Protein AF-A0AAJ3FGY7-F1 (afdb_monomer)

Foldseek 3Di:
DDKDKDWDQDPVRDIDIDIPDDPVVVVVVVVVVVVVVLVVVCVVVVHDSVVSVVVVVVVVVVVD

pLDDT: mean 92.51, std 7.76, range [52.31, 97.88]

Structure (mmCIF, N/CA/C/O backbone):
data_AF-A0AAJ3FGY7-F1
#
_entry.id   AF-A0AAJ3FGY7-F1
#
loop_
_atom_site.group_PDB
_atom_site.id
_atom_site.type_symbol
_atom_site.label_atom_id
_atom_site.label_alt_id
_atom_site.label_comp_id
_atom_site.label_asym_id
_atom_site.label_entity_id
_atom_site.label_seq_id
_atom_site.pdbx_PDB_ins_code
_atom_site.Cartn_x
_atom_site.Cartn_y
_atom_site.Cartn_z
_atom_site.occupancy
_atom_site.B_iso_or_equiv
_atom_site.auth_seq_id
_atom_site.auth_comp_id
_atom_site.auth_asym_id
_atom_site.auth_atom_id
_atom_site.pdbx_PDB_model_num
ATOM 1 N N . MET A 1 1 ? 17.185 10.042 -15.366 1.00 80.62 1 MET A N 1
ATOM 2 C CA . MET A 1 1 ? 15.818 10.045 -15.937 1.00 80.62 1 MET A CA 1
ATOM 3 C C . MET A 1 1 ? 14.846 9.765 -14.803 1.00 80.62 1 MET A C 1
ATOM 5 O O . MET A 1 1 ? 15.154 8.894 -14.001 1.00 80.62 1 MET A O 1
ATOM 9 N N . MET A 1 2 ? 13.752 10.519 -14.678 1.00 91.75 2 MET A N 1
ATOM 10 C CA . MET A 1 2 ? 12.792 10.332 -13.580 1.00 91.75 2 MET A CA 1
ATOM 11 C C . MET A 1 2 ? 12.002 9.028 -13.758 1.00 91.75 2 MET A C 1
ATOM 13 O O . MET A 1 2 ? 11.598 8.690 -14.875 1.00 91.75 2 MET A O 1
ATOM 17 N N . LYS A 1 3 ? 11.805 8.310 -12.653 1.00 94.88 3 LYS A N 1
ATOM 18 C CA . LYS A 1 3 ? 11.064 7.050 -12.575 1.00 94.88 3 LYS A CA 1
ATOM 19 C C . LYS A 1 3 ? 9.695 7.296 -11.959 1.00 94.88 3 LYS A C 1
ATOM 21 O O . LYS A 1 3 ? 9.580 8.088 -11.028 1.00 94.88 3 LYS A O 1
ATOM 26 N N . ILE A 1 4 ? 8.667 6.669 -12.516 1.00 95.12 4 ILE A N 1
ATOM 27 C CA . ILE A 1 4 ? 7.272 6.885 -12.136 1.00 95.12 4 ILE A CA 1
ATOM 28 C C . ILE A 1 4 ? 6.605 5.528 -11.935 1.00 95.12 4 ILE A C 1
ATOM 30 O O . ILE A 1 4 ? 6.764 4.614 -12.748 1.00 95.12 4 ILE A O 1
ATOM 34 N N . MET A 1 5 ? 5.818 5.425 -10.869 1.00 95.56 5 MET A N 1
ATOM 35 C CA . MET A 1 5 ? 4.883 4.337 -10.623 1.00 95.56 5 MET A CA 1
ATOM 36 C C . MET A 1 5 ? 3.495 4.943 -10.407 1.00 95.56 5 MET A C 1
ATOM 38 O O . MET A 1 5 ? 3.344 5.868 -9.613 1.00 95.56 5 MET A O 1
ATOM 42 N N . ILE A 1 6 ? 2.498 4.451 -11.138 1.00 94.94 6 ILE A N 1
ATOM 43 C CA . ILE A 1 6 ? 1.105 4.894 -11.034 1.00 94.94 6 ILE A CA 1
ATOM 44 C C . ILE A 1 6 ? 0.269 3.686 -10.642 1.00 94.94 6 ILE A C 1
ATOM 46 O O . ILE A 1 6 ? 0.211 2.716 -11.397 1.00 94.94 6 ILE A O 1
ATOM 50 N N . THR A 1 7 ? -0.396 3.776 -9.494 1.00 93.69 7 THR A N 1
ATOM 51 C CA . THR A 1 7 ? -1.311 2.750 -8.990 1.00 93.69 7 THR A CA 1
ATOM 52 C C . THR A 1 7 ? -2.739 3.278 -9.047 1.00 93.69 7 THR A C 1
ATOM 54 O O . THR A 1 7 ? -3.018 4.373 -8.561 1.00 93.69 7 THR A O 1
ATOM 57 N N . ILE A 1 8 ? -3.642 2.515 -9.660 1.00 93.81 8 ILE A N 1
ATOM 58 C CA . ILE A 1 8 ? -5.049 2.878 -9.841 1.00 93.81 8 ILE A CA 1
ATOM 59 C C . ILE A 1 8 ? -5.906 1.827 -9.140 1.00 93.81 8 ILE A C 1
ATOM 61 O O . ILE A 1 8 ? -5.950 0.683 -9.592 1.00 93.81 8 ILE A O 1
ATOM 65 N N . LEU A 1 9 ? -6.607 2.237 -8.080 1.00 90.56 9 LEU A N 1
ATOM 66 C CA . LEU A 1 9 ? -7.673 1.461 -7.449 1.00 90.56 9 LEU A CA 1
ATOM 67 C C . LEU A 1 9 ? -9.000 1.788 -8.138 1.00 90.56 9 LEU A C 1
ATOM 69 O O . LEU A 1 9 ? -9.466 2.931 -8.118 1.00 90.56 9 LEU A O 1
ATOM 73 N N . ARG A 1 10 ? -9.591 0.793 -8.789 1.00 90.56 10 ARG A N 1
ATOM 74 C CA . ARG A 1 10 ? -10.891 0.908 -9.447 1.00 90.56 10 ARG A CA 1
ATOM 75 C C . ARG A 1 10 ? -12.020 0.748 -8.429 1.00 90.56 10 ARG A C 1
ATOM 77 O O . ARG A 1 10 ? -11.834 0.235 -7.331 1.00 90.56 10 ARG A O 1
ATOM 84 N N . LYS A 1 11 ? -13.222 1.199 -8.804 1.00 92.19 11 LYS A N 1
ATOM 85 C CA . LYS A 1 11 ? -14.418 1.130 -7.942 1.00 92.19 11 LYS A CA 1
ATOM 86 C C . LYS A 1 11 ? -14.855 -0.300 -7.617 1.00 92.19 11 LYS A C 1
ATOM 88 O O . LYS A 1 11 ? -15.546 -0.498 -6.628 1.00 92.19 11 LYS A O 1
ATOM 93 N N . ASP A 1 12 ? -14.498 -1.250 -8.471 1.00 90.75 12 ASP A N 1
ATOM 94 C CA . ASP A 1 12 ? -14.746 -2.682 -8.298 1.00 90.75 12 ASP A CA 1
ATOM 95 C C . ASP A 1 12 ? -13.708 -3.361 -7.386 1.00 90.75 12 ASP A C 1
ATOM 97 O O . ASP A 1 12 ? -13.792 -4.564 -7.171 1.00 90.75 12 ASP A O 1
ATOM 101 N N . GLY A 1 13 ? -12.748 -2.604 -6.845 1.00 85.06 13 GLY A N 1
ATOM 102 C CA . GLY A 1 13 ? -11.675 -3.124 -6.002 1.00 85.06 13 GLY A CA 1
ATOM 103 C C . GLY A 1 13 ? -10.443 -3.589 -6.780 1.00 85.06 13 GLY A C 1
ATOM 104 O O . GLY A 1 13 ? -9.405 -3.815 -6.164 1.00 85.06 13 GLY A O 1
ATOM 105 N N . GLU A 1 14 ? -10.484 -3.667 -8.119 1.00 88.44 14 GLU A N 1
ATOM 106 C CA . GLU A 1 14 ? -9.292 -4.031 -8.889 1.00 88.44 14 GLU A CA 1
ATOM 107 C C . GLU A 1 14 ? -8.219 -2.943 -8.779 1.00 88.44 14 GLU A C 1
ATOM 109 O O . GLU A 1 14 ? -8.435 -1.776 -9.123 1.00 88.44 14 GLU A O 1
ATOM 114 N N . CYS A 1 15 ? -7.013 -3.347 -8.391 1.00 88.81 15 CYS A N 1
ATOM 115 C CA . CYS A 1 15 ? -5.851 -2.473 -8.367 1.00 88.81 15 CYS A CA 1
ATOM 116 C C . CYS A 1 15 ? -4.898 -2.815 -9.520 1.00 88.81 15 CYS A C 1
ATOM 118 O O . CY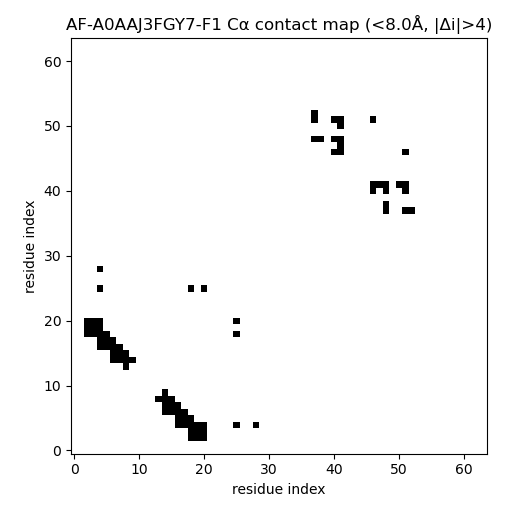S A 1 15 ? -4.547 -3.977 -9.727 1.00 88.81 15 CYS A O 1
ATOM 120 N N . ARG A 1 16 ? -4.466 -1.809 -10.290 1.00 90.31 16 ARG A N 1
ATOM 121 C CA . ARG A 1 16 ? -3.442 -1.980 -11.335 1.00 90.31 16 ARG A CA 1
ATOM 122 C C . ARG A 1 16 ? -2.330 -0.962 -11.183 1.00 90.31 16 ARG A C 1
ATOM 124 O O . ARG A 1 16 ? -2.595 0.222 -10.987 1.00 90.31 16 ARG A O 1
ATOM 131 N N . THR A 1 17 ? -1.101 -1.426 -11.378 1.00 93.12 17 THR A N 1
ATOM 132 C CA . THR A 1 17 ? 0.100 -0.594 -11.303 1.00 93.12 17 THR A CA 1
ATOM 133 C C . THR A 1 17 ? 0.808 -0.562 -12.650 1.00 93.12 17 THR A C 1
ATOM 135 O O . THR A 1 17 ? 0.996 -1.595 -13.291 1.00 93.12 17 THR A O 1
ATOM 138 N N . TRP A 1 18 ? 1.229 0.626 -13.073 1.00 94.25 18 TRP A N 1
ATOM 139 C CA . TRP A 1 18 ? 2.073 0.840 -14.245 1.00 94.25 18 TRP A CA 1
ATOM 140 C C . TRP A 1 18 ? 3.358 1.567 -13.849 1.00 94.25 18 TRP A C 1
ATOM 142 O O . TRP A 1 18 ? 3.343 2.421 -12.962 1.00 94.25 18 TRP A O 1
ATOM 152 N N . THR A 1 19 ? 4.474 1.256 -14.512 1.00 95.25 19 THR A N 1
ATOM 153 C CA . THR A 1 19 ? 5.752 1.941 -14.290 1.00 95.25 19 THR A CA 1
ATOM 154 C C . THR A 1 19 ? 6.610 2.015 -15.555 1.00 95.25 19 THR A C 1
ATOM 156 O O . THR A 1 19 ? 6.495 1.162 -16.433 1.00 95.25 19 THR A O 1
ATOM 159 N N . ASN A 1 20 ? 7.504 3.010 -15.623 1.00 95.69 20 ASN A N 1
ATOM 160 C CA . ASN A 1 20 ? 8.584 3.107 -16.616 1.00 95.69 20 ASN A CA 1
ATOM 161 C C . ASN A 1 20 ? 9.954 2.615 -16.084 1.00 95.69 20 ASN A C 1
ATOM 163 O O . ASN A 1 20 ? 11.004 2.947 -16.645 1.00 95.69 20 ASN A O 1
ATOM 167 N N . SER A 1 21 ? 9.947 1.870 -14.980 1.00 95.75 21 SER A N 1
ATOM 168 C CA . SER A 1 21 ? 11.133 1.394 -14.261 1.00 95.75 21 SER A CA 1
ATOM 169 C C . SER A 1 21 ? 11.449 -0.080 -14.532 1.00 95.75 21 SER A C 1
ATOM 171 O O . SER A 1 21 ? 10.644 -0.789 -15.136 1.00 95.75 21 SER A O 1
ATOM 173 N N . THR A 1 22 ? 12.619 -0.552 -14.085 1.00 95.69 22 THR A N 1
ATOM 174 C CA . THR A 1 22 ? 12.914 -1.998 -14.059 1.00 95.69 22 THR A CA 1
ATOM 175 C C . THR A 1 22 ? 12.072 -2.711 -12.997 1.00 95.69 22 THR A C 1
ATOM 177 O O . THR A 1 22 ? 11.411 -2.071 -12.176 1.00 95.69 22 THR A O 1
ATOM 180 N N . ALA A 1 23 ? 12.089 -4.045 -12.996 1.00 95.56 23 ALA A N 1
ATOM 181 C CA . ALA A 1 23 ? 11.347 -4.839 -12.019 1.00 95.56 23 ALA A CA 1
ATOM 182 C C . ALA A 1 23 ? 11.835 -4.600 -10.575 1.00 95.56 23 ALA A C 1
ATOM 184 O O . ALA A 1 23 ? 11.027 -4.495 -9.655 1.00 95.56 23 ALA A O 1
ATOM 185 N N . GLU A 1 24 ? 13.143 -4.455 -10.372 1.00 96.31 24 GLU A N 1
ATOM 186 C CA . GLU A 1 24 ? 13.747 -4.181 -9.065 1.00 96.31 24 GLU A CA 1
ATOM 187 C C . GLU A 1 24 ? 13.378 -2.780 -8.572 1.00 96.31 24 GLU A C 1
ATOM 189 O O . GLU A 1 24 ? 12.956 -2.606 -7.430 1.00 96.31 24 GLU A O 1
ATOM 194 N N . GLU A 1 25 ? 13.472 -1.778 -9.451 1.00 96.31 25 GLU A N 1
ATOM 195 C CA . GLU A 1 25 ? 13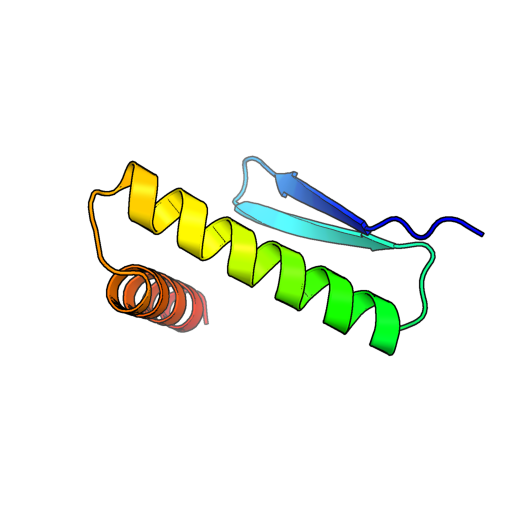.052 -0.408 -9.153 1.00 96.31 25 GLU A CA 1
ATOM 196 C C . GLU A 1 25 ? 11.546 -0.342 -8.840 1.00 96.31 25 GLU A C 1
ATOM 198 O O . GLU A 1 25 ? 11.142 0.362 -7.915 1.00 96.31 25 GLU A O 1
ATOM 203 N N . HIS A 1 26 ? 10.713 -1.095 -9.572 1.00 95.50 26 HIS A N 1
ATOM 204 C CA . HIS A 1 26 ? 9.283 -1.233 -9.283 1.00 95.50 26 HIS A CA 1
ATOM 205 C C . HIS A 1 26 ? 9.057 -1.748 -7.863 1.00 95.50 26 HIS A C 1
ATOM 207 O O . HIS A 1 26 ? 8.263 -1.168 -7.125 1.00 95.50 26 HIS A O 1
ATOM 213 N N . LEU A 1 27 ? 9.762 -2.814 -7.471 1.00 95.69 27 LEU A N 1
ATOM 214 C CA . LEU A 1 27 ? 9.617 -3.402 -6.144 1.00 95.69 2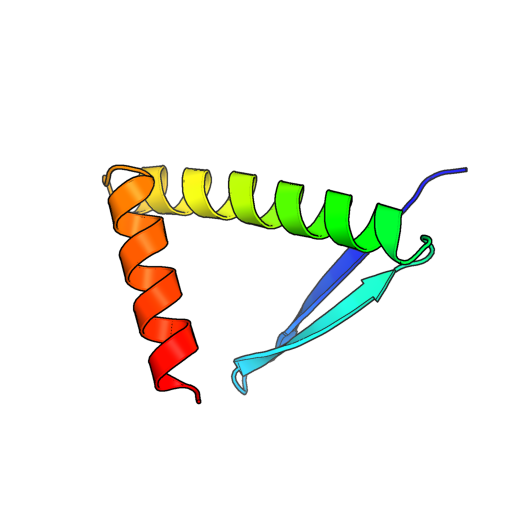7 LEU A CA 1
ATOM 215 C C . LEU A 1 27 ? 10.001 -2.405 -5.045 1.00 95.69 27 LEU A C 1
ATOM 217 O O . LEU A 1 27 ? 9.268 -2.266 -4.068 1.00 95.69 27 LEU A O 1
ATOM 221 N N . VAL A 1 28 ? 11.102 -1.670 -5.223 1.00 96.25 28 VAL A N 1
ATOM 222 C CA . VAL A 1 28 ? 11.526 -0.632 -4.270 1.00 96.25 28 VAL A CA 1
ATOM 223 C C . VAL A 1 28 ? 10.456 0.451 -4.130 1.00 96.25 28 VAL A C 1
ATOM 225 O O . VAL A 1 28 ? 10.051 0.758 -3.012 1.00 96.25 28 VAL A O 1
ATOM 228 N N . MET A 1 29 ? 9.942 0.985 -5.243 1.00 96.38 29 MET A N 1
ATOM 229 C CA . MET A 1 29 ? 8.879 1.998 -5.210 1.00 96.38 29 MET A CA 1
ATOM 230 C C . MET A 1 29 ? 7.593 1.467 -4.560 1.00 96.38 29 MET A C 1
ATOM 232 O O . MET A 1 29 ? 6.959 2.183 -3.786 1.00 96.38 29 MET A O 1
ATOM 236 N N . GLY A 1 30 ? 7.225 0.214 -4.841 1.00 94.62 30 GLY A N 1
ATOM 237 C CA . GLY A 1 30 ? 6.085 -0.469 -4.227 1.00 94.62 30 GLY A CA 1
ATOM 238 C C . GLY A 1 30 ? 6.216 -0.579 -2.710 1.00 94.62 30 GLY A C 1
ATOM 239 O O . GLY A 1 30 ? 5.291 -0.214 -1.986 1.00 94.62 30 GLY A O 1
ATOM 240 N N . LEU A 1 31 ? 7.380 -1.012 -2.220 1.00 95.12 31 LEU A N 1
ATOM 241 C CA . LEU A 1 31 ? 7.659 -1.112 -0.785 1.00 95.12 31 LEU A CA 1
ATOM 242 C C . LEU A 1 31 ? 7.662 0.258 -0.100 1.00 95.12 31 LEU A C 1
ATOM 244 O O . LEU A 1 31 ? 7.137 0.385 1.005 1.00 95.12 31 LEU A O 1
ATOM 248 N N . THR A 1 32 ? 8.201 1.292 -0.752 1.00 95.81 32 THR A N 1
ATOM 249 C CA . THR A 1 32 ? 8.129 2.667 -0.236 1.00 95.81 32 THR A CA 1
ATOM 250 C C . THR A 1 32 ? 6.679 3.135 -0.119 1.00 95.81 32 THR A C 1
ATOM 252 O O . THR A 1 32 ? 6.283 3.614 0.942 1.00 95.81 32 THR A O 1
ATOM 255 N N . ALA A 1 33 ? 5.869 2.939 -1.164 1.00 94.44 33 ALA A N 1
ATOM 256 C CA . ALA A 1 33 ? 4.457 3.313 -1.152 1.00 94.44 33 ALA A CA 1
ATOM 257 C C . ALA A 1 33 ? 3.666 2.562 -0.068 1.00 94.44 33 ALA A C 1
ATOM 259 O O . ALA A 1 33 ? 2.849 3.169 0.623 1.00 94.44 33 ALA A O 1
ATOM 260 N N . TYR A 1 34 ? 3.936 1.266 0.124 1.00 94.19 34 TYR A N 1
ATOM 261 C CA . TYR A 1 34 ? 3.356 0.479 1.213 1.00 94.19 34 TYR A CA 1
ATOM 262 C C . TYR A 1 34 ? 3.733 1.053 2.585 1.00 94.19 34 TYR A C 1
ATOM 264 O O . TYR A 1 34 ? 2.848 1.339 3.388 1.00 94.19 34 TYR A O 1
ATOM 272 N N . ALA A 1 35 ? 5.024 1.290 2.842 1.00 95.94 35 ALA A N 1
ATOM 273 C CA . ALA A 1 35 ? 5.494 1.802 4.129 1.00 95.94 35 ALA A CA 1
ATOM 274 C C . ALA A 1 35 ? 4.906 3.186 4.461 1.00 95.94 35 ALA A C 1
ATOM 276 O O . ALA A 1 35 ? 4.542 3.450 5.607 1.00 95.94 35 ALA A O 1
ATOM 277 N N . GLU A 1 36 ? 4.781 4.073 3.470 1.00 96.50 36 GLU A N 1
ATOM 278 C CA . GLU A 1 36 ? 4.100 5.361 3.643 1.00 96.50 36 GLU A CA 1
ATOM 279 C C . GLU A 1 36 ? 2.592 5.197 3.874 1.00 96.50 36 GLU A C 1
ATOM 281 O O . GLU A 1 36 ? 2.020 5.877 4.726 1.00 96.50 36 GLU A O 1
ATOM 286 N N . G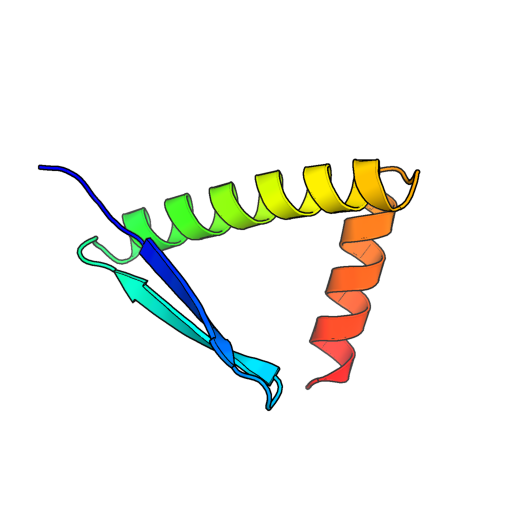LY A 1 37 ? 1.946 4.284 3.144 1.00 95.81 37 GLY A N 1
ATOM 287 C CA . GLY A 1 37 ? 0.523 3.983 3.289 1.00 95.81 37 GLY A CA 1
ATOM 288 C C . GLY A 1 37 ? 0.172 3.452 4.678 1.00 95.81 37 GLY A C 1
ATOM 289 O O . GLY A 1 37 ? -0.782 3.936 5.286 1.00 95.81 37 GLY A O 1
ATOM 290 N N . VAL A 1 38 ? 0.976 2.526 5.211 1.00 97.12 38 VAL A N 1
ATOM 291 C CA . VAL A 1 38 ? 0.818 1.985 6.571 1.00 97.12 38 VAL A CA 1
ATOM 292 C C . VAL A 1 38 ? 0.894 3.100 7.608 1.00 97.12 38 VAL A C 1
ATOM 294 O O . VAL A 1 38 ? 0.013 3.192 8.457 1.00 97.12 38 VAL A O 1
ATOM 297 N N . LYS A 1 39 ? 1.886 3.995 7.509 1.00 97.31 39 LYS A N 1
ATOM 298 C CA . LYS A 1 39 ? 2.021 5.137 8.431 1.00 97.31 39 LYS A CA 1
ATOM 299 C C . LYS A 1 39 ? 0.814 6.072 8.381 1.00 97.31 39 LYS A C 1
ATOM 301 O O . LYS A 1 39 ? 0.288 6.442 9.422 1.00 97.31 39 LYS A O 1
ATOM 306 N N . ARG A 1 40 ? 0.323 6.398 7.183 1.00 97.50 40 ARG A N 1
ATOM 307 C CA . ARG A 1 40 ? -0.880 7.234 7.025 1.00 97.50 40 ARG A CA 1
ATOM 308 C C . ARG A 1 40 ? -2.129 6.578 7.610 1.00 97.50 40 ARG A C 1
ATOM 310 O O . ARG A 1 40 ? -2.959 7.264 8.197 1.00 97.50 40 ARG A O 1
ATOM 317 N N . CYS A 1 41 ? -2.275 5.263 7.451 1.00 97.19 41 CYS A N 1
ATOM 318 C CA . CYS A 1 41 ? -3.381 4.526 8.059 1.00 97.19 41 CYS A CA 1
ATOM 319 C C . CYS A 1 41 ? -3.246 4.489 9.583 1.00 97.19 41 CYS A C 1
ATOM 321 O O . CYS A 1 41 ? -4.234 4.713 10.266 1.00 97.19 41 CYS A O 1
ATOM 323 N N . ALA A 1 42 ? -2.041 4.275 10.113 1.00 97.88 42 ALA A N 1
ATOM 324 C CA . ALA A 1 42 ? -1.765 4.293 11.549 1.00 97.88 42 ALA A CA 1
ATOM 325 C C . ALA A 1 42 ? -2.173 5.635 12.174 1.00 97.88 42 ALA A C 1
ATOM 327 O O . ALA A 1 42 ? -2.945 5.664 13.131 1.00 97.88 42 ALA A O 1
ATOM 328 N N . GLU A 1 43 ? -1.762 6.744 11.552 1.00 97.25 43 GLU A N 1
ATOM 329 C CA . GLU A 1 43 ? -2.173 8.096 11.942 1.00 97.25 43 GLU A CA 1
ATOM 330 C C . GLU A 1 43 ? -3.694 8.286 11.850 1.00 97.25 43 GLU A C 1
ATOM 332 O O . GLU A 1 43 ? -4.320 8.759 12.794 1.00 97.25 43 GLU A O 1
ATOM 337 N N . SER A 1 44 ? -4.311 7.892 10.732 1.00 97.56 44 SER A N 1
ATOM 338 C CA . SER A 1 44 ? -5.750 8.074 10.511 1.00 97.56 44 SER A CA 1
ATOM 339 C C . SER A 1 44 ? -6.628 7.188 11.395 1.00 97.56 44 SER A C 1
ATOM 341 O O . SER A 1 44 ? -7.791 7.527 11.609 1.00 97.56 44 SER A O 1
ATOM 343 N N . TRP A 1 45 ? -6.136 6.024 11.809 1.00 96.44 45 TRP A N 1
ATOM 344 C CA . TRP A 1 45 ? -6.879 5.052 12.612 1.00 96.44 45 TRP A CA 1
ATOM 345 C C . TRP A 1 45 ? -6.559 5.169 14.102 1.00 96.44 45 TR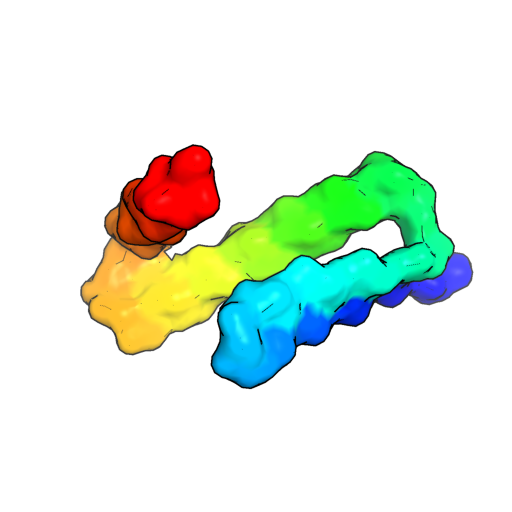P A C 1
ATOM 347 O O . TRP A 1 45 ? -7.162 4.437 14.881 1.00 96.44 45 TRP A O 1
ATOM 357 N N . GLU A 1 46 ? -5.633 6.058 14.482 1.00 96.88 46 GLU A N 1
ATOM 358 C CA . GLU A 1 46 ? -5.103 6.198 15.845 1.00 96.88 46 GLU A CA 1
ATOM 359 C C . GLU A 1 46 ? -4.568 4.863 16.392 1.00 96.88 46 GLU A C 1
ATOM 361 O O . GLU A 1 46 ? -4.896 4.429 17.497 1.00 96.88 46 GLU A O 1
ATOM 366 N N . LYS A 1 47 ? -3.762 4.173 15.576 1.00 96.19 47 LYS A N 1
ATOM 367 C CA . LYS A 1 47 ? -3.216 2.839 15.865 1.00 96.19 47 LYS A CA 1
ATOM 368 C C . LYS A 1 47 ? -1.717 2.776 15.622 1.00 96.19 47 LYS A C 1
ATOM 370 O O . LYS A 1 47 ? -1.178 3.534 14.823 1.00 96.19 47 LYS A O 1
ATOM 375 N N . GLU A 1 48 ? -1.063 1.806 16.253 1.00 97.00 48 GLU A N 1
ATOM 376 C CA . GLU A 1 48 ? 0.327 1.464 15.944 1.00 97.00 48 GLU A CA 1
ATOM 377 C C . GLU A 1 48 ? 0.448 0.856 14.541 1.00 97.00 48 GLU A C 1
ATOM 379 O O . GLU A 1 48 ? -0.461 0.173 14.049 1.00 97.00 48 GLU A O 1
ATOM 384 N N . THR A 1 49 ? 1.597 1.066 13.898 1.00 96.38 49 THR A N 1
ATOM 385 C CA . THR A 1 49 ? 1.853 0.572 12.537 1.00 96.38 49 THR A CA 1
ATOM 386 C C . THR A 1 49 ? 1.679 -0.941 12.418 1.00 96.38 49 THR A C 1
ATOM 388 O O . THR A 1 49 ? 1.081 -1.419 11.461 1.00 96.38 49 THR A O 1
ATOM 391 N N . GLU A 1 50 ? 2.108 -1.696 13.424 1.00 96.25 50 GLU A N 1
ATOM 392 C CA . GLU A 1 50 ? 2.032 -3.154 13.498 1.00 96.25 50 GLU A CA 1
ATOM 393 C C . GLU A 1 50 ? 0.586 -3.661 13.481 1.00 96.25 50 GLU A C 1
ATOM 395 O O . GLU A 1 50 ? 0.296 -4.727 12.932 1.00 96.25 50 GLU A O 1
ATOM 400 N N . GLU A 1 51 ? -0.341 -2.902 14.069 1.00 96.25 51 GLU A N 1
ATOM 401 C CA . GLU A 1 51 ? -1.756 -3.256 14.048 1.00 96.25 51 GLU A CA 1
ATOM 402 C C . GLU A 1 51 ? -2.363 -3.041 12.660 1.00 96.25 51 GLU A C 1
ATOM 404 O O . GLU A 1 51 ? -3.116 -3.892 12.184 1.00 96.25 51 GLU A O 1
ATOM 409 N N . VAL A 1 52 ? -1.992 -1.954 11.982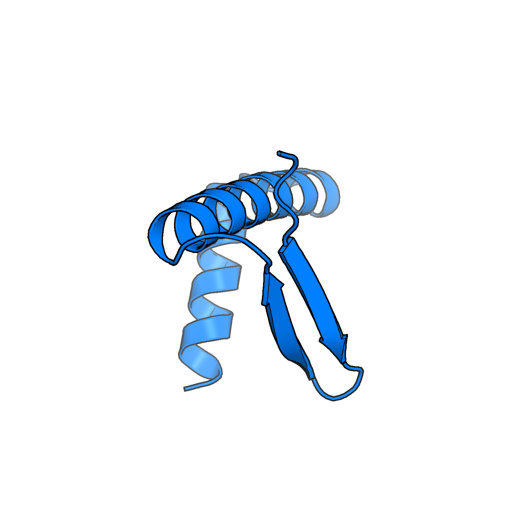 1.00 96.81 52 VAL A N 1
ATOM 410 C CA . VAL A 1 52 ? -2.382 -1.715 10.586 1.00 96.81 52 VAL A CA 1
ATOM 411 C C . VAL A 1 52 ? -1.867 -2.836 9.688 1.00 96.81 52 VAL A C 1
ATOM 413 O O . VAL A 1 52 ? -2.627 -3.388 8.894 1.00 96.81 52 VAL A O 1
ATOM 416 N N . GLU A 1 53 ? -0.596 -3.214 9.830 1.00 96.00 53 GLU A N 1
ATOM 417 C CA . GLU A 1 53 ? -0.007 -4.294 9.037 1.00 96.00 53 GLU A CA 1
ATOM 418 C C . GLU A 1 53 ? -0.714 -5.633 9.251 1.00 96.00 53 GLU A C 1
ATOM 420 O O . GLU A 1 53 ? -0.883 -6.395 8.299 1.00 96.00 53 GLU A O 1
ATOM 425 N N . ARG A 1 54 ? -1.144 -5.930 10.485 1.00 95.75 54 ARG A N 1
ATOM 426 C CA . ARG A 1 54 ? -1.922 -7.138 10.784 1.00 95.75 54 ARG A CA 1
ATOM 427 C C . ARG A 1 54 ? -3.258 -7.135 10.039 1.00 95.75 54 ARG A C 1
ATOM 429 O O . ARG A 1 54 ? -3.556 -8.106 9.354 1.00 95.75 54 ARG A O 1
ATOM 436 N N . VAL A 1 55 ? -4.007 -6.032 10.111 1.00 94.12 55 VAL A N 1
ATOM 437 C CA . VAL A 1 55 ? -5.299 -5.884 9.414 1.00 94.12 55 VAL A CA 1
ATOM 438 C C . VAL A 1 55 ? -5.136 -6.036 7.898 1.00 94.12 55 VAL A C 1
ATOM 440 O O . VAL A 1 55 ? -5.926 -6.722 7.256 1.00 94.12 55 VAL A O 1
ATOM 443 N N . LEU A 1 56 ? -4.095 -5.431 7.315 1.00 91.31 56 LEU A N 1
ATOM 444 C CA . LEU A 1 56 ? -3.829 -5.539 5.877 1.00 91.31 56 LEU A CA 1
ATOM 445 C C . LEU A 1 56 ? -3.471 -6.970 5.454 1.00 91.31 56 LEU A C 1
ATOM 447 O O . LEU A 1 56 ? -3.932 -7.425 4.409 1.00 91.31 56 LEU A O 1
ATOM 451 N N . LYS A 1 57 ? -2.677 -7.692 6.255 1.00 91.44 57 LYS A N 1
ATOM 452 C CA . LYS A 1 57 ? -2.345 -9.103 5.991 1.00 91.44 57 LYS A CA 1
ATOM 453 C C . LYS A 1 57 ? -3.588 -9.989 6.029 1.00 91.44 57 LYS A C 1
ATOM 455 O O . LYS A 1 57 ? -3.796 -10.758 5.099 1.00 91.44 57 LYS A O 1
ATOM 460 N N . GLU A 1 58 ? -4.426 -9.834 7.053 1.00 92.12 58 GLU A N 1
ATOM 461 C CA . GLU A 1 58 ? -5.682 -10.585 7.185 1.00 92.12 58 GLU A CA 1
ATOM 462 C C . GLU A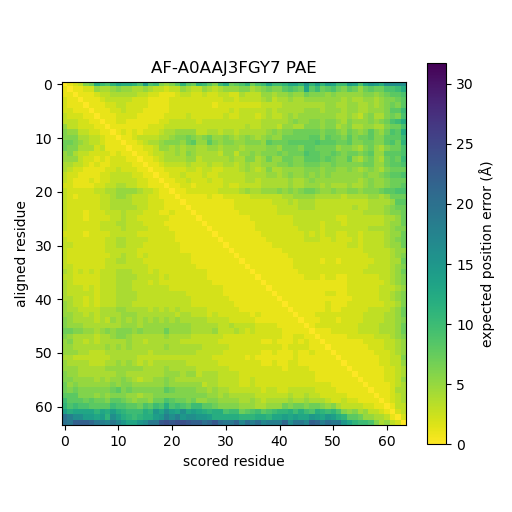 1 58 ? -6.616 -10.341 5.987 1.00 92.12 58 GLU A C 1
ATOM 464 O O . GLU A 1 58 ? -7.182 -11.288 5.441 1.00 92.12 58 GLU A O 1
ATOM 469 N N . ALA A 1 59 ? -6.728 -9.090 5.526 1.00 87.00 59 ALA A N 1
ATOM 470 C CA . ALA A 1 59 ? -7.521 -8.747 4.347 1.00 87.00 59 ALA A CA 1
ATOM 471 C C . ALA A 1 59 ? -7.003 -9.455 3.082 1.00 87.00 59 ALA A C 1
ATOM 473 O O . ALA A 1 59 ? -7.778 -10.108 2.383 1.00 87.00 59 ALA A O 1
ATOM 474 N N . LEU A 1 60 ? -5.692 -9.395 2.826 1.00 83.62 60 LEU A N 1
ATOM 475 C CA . LEU A 1 60 ? -5.062 -10.027 1.658 1.00 83.62 60 LEU A CA 1
ATOM 476 C C . LEU A 1 60 ? -5.175 -11.557 1.662 1.00 83.62 60 LEU A C 1
ATOM 478 O O . LEU A 1 60 ? -5.285 -12.170 0.603 1.00 83.62 60 LEU A O 1
ATOM 482 N N . GLU A 1 61 ? -5.127 -12.186 2.835 1.00 85.88 61 GLU A N 1
ATOM 483 C CA . GLU A 1 61 ? -5.306 -13.634 2.968 1.00 85.88 61 GLU A CA 1
ATOM 484 C C . GLU A 1 61 ? -6.762 -14.062 2.756 1.00 85.88 61 GLU A C 1
ATOM 486 O O . GLU A 1 61 ? -7.000 -15.158 2.258 1.00 85.88 61 GLU A O 1
ATOM 491 N N . SER A 1 62 ? -7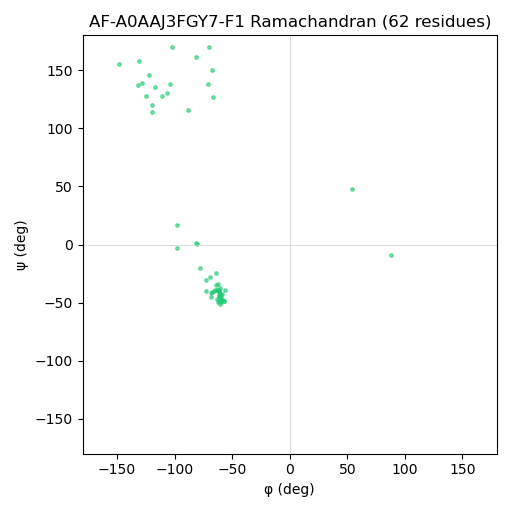.728 -13.200 3.089 1.00 73.94 62 SER A N 1
ATOM 492 C CA . SER A 1 62 ? -9.160 -13.466 2.897 1.00 73.94 6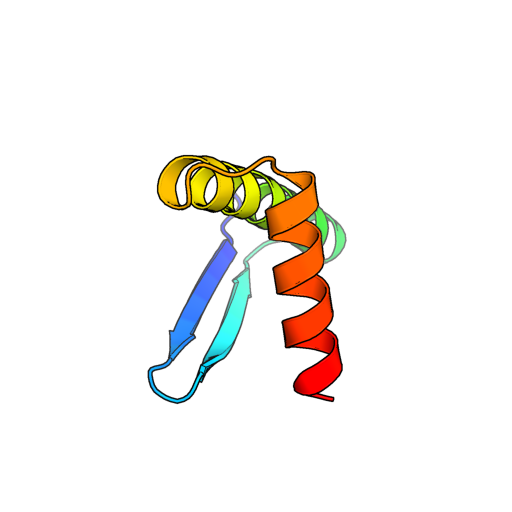2 SER A CA 1
ATOM 493 C C . SER A 1 62 ? -9.654 -13.283 1.455 1.00 73.94 62 SER A C 1
ATOM 495 O O . SER A 1 62 ? -10.695 -13.828 1.094 1.00 73.94 62 SER A O 1
ATOM 497 N N . GLU A 1 63 ? -8.914 -12.540 0.625 1.00 61.69 63 GLU A N 1
ATOM 498 C CA . GLU A 1 63 ? -9.189 -12.383 -0.814 1.00 61.69 63 GLU A CA 1
ATOM 499 C C . GLU A 1 63 ? -8.680 -13.564 -1.664 1.00 61.69 63 GLU A C 1
ATOM 501 O O . GLU A 1 63 ? -8.825 -13.555 -2.890 1.00 61.69 63 GLU A O 1
ATOM 506 N N . ARG A 1 64 ? -8.072 -14.573 -1.030 1.00 52.31 64 ARG A N 1
ATOM 507 C CA . ARG A 1 64 ? -7.404 -15.706 -1.675 1.00 52.31 64 ARG A CA 1
ATOM 508 C C . ARG A 1 64 ? -8.204 -17.002 -1.565 1.00 52.31 64 ARG A C 1
ATOM 510 O O . ARG A 1 64 ? -8.189 -17.753 -2.568 1.00 52.31 64 ARG A O 1
#

Solvent-accessible surface area (backbone atoms only — not comparable to full-atom values): 3898 Å² total; per-residue (Å²): 133,93,76,55,76,50,76,46,77,44,97,88,68,55,72,49,76,49,65,81,54,55,75,67,56,45,50,53,53,51,52,50,52,49,57,52,48,40,50,53,48,10,65,75,67,76,46,58,51,70,60,44,52,49,54,53,50,56,51,60,61,72,78,106

Mean predicted aligned error: 3.78 Å

Secondary structure (DSSP, 8-state):
----EEEEE-TTS-EEEEESS-HHHHHHHHHHHHHHHHHHHHHHHT--HHHHHHHHHHHHHHT-

Nearest PDB structures (foldseek):
  6wc2-assembly2_C  TM=6.799E-01  e=1.629E+00  Homo sapiens
  6c9l-assembly2_D  TM=7.132E-01  e=2.606E+00  Homo sapiens
  6c9l-assembly3_F  TM=5.428E-01  e=3.897E+00  Homo sapiens
  2jkg-assembly1_A  TM=4.432E-01  e=4.167E+00  Plasmodium falciparum
  2rp4-assembly1_A  TM=4.621E-01  e=8.715E+00  Drosophila melanogaster

Organism: Mediterraneibacter gnavus (NCBI:txid33038)

Radius of gyration: 13.59 Å; Cα contacts (8 Å, |Δi|>4): 42; chains: 1; bounding box: 31×26×33 Å

Sequence (64 aa):
MMKIMITILRKDGECRTWTNSTAEEHLVMGLTAYAEGVKRCAESWEKETEEVERVLKEALESER